Protein AF-A0A934ESQ5-F1 (afdb_monomer)

Secondary structure (DSSP, 8-state):
----TT----SHHHHT-SSTTTS--B-TT--PBPPHHHHHHHHHHHHHHHHHHHHHTT-SS-SS-HHHHHHHHHTTTSTTTS--SS-----

Mean predicted aligned error: 8.81 Å

Radius of gyration: 21.79 Å; Cα contacts (8 Å, |Δi|>4): 34; chains: 1; bounding box: 44×40×51 Å

pLDDT: mean 85.65, std 11.77, range [46.22, 98.19]

Sequence (91 aa):
HVLTHECVACYDCVNACPVNGALDMKLVGDRKKIHYGLYAIMLVGLYVAVTNTARATGHWYTKINDAEYILRISELNQPKYLHKAGQFETE

Structure (mmCIF, N/CA/C/O backbone):
data_AF-A0A934ESQ5-F1
#
_entry.id   AF-A0A934ESQ5-F1
#
loop_
_atom_site.group_PDB
_atom_site.id
_atom_site.type_symbol
_atom_site.label_atom_id
_atom_site.label_alt_id
_atom_site.label_comp_id
_atom_site.label_asym_id
_atom_site.label_entity_id
_atom_site.label_seq_id
_atom_site.pdbx_PDB_ins_code
_atom_site.Cartn_x
_atom_site.Cartn_y
_atom_s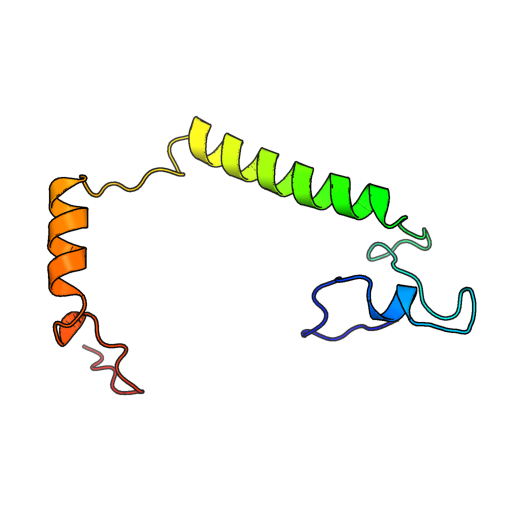ite.Cartn_z
_atom_site.occupancy
_atom_site.B_iso_or_equiv
_atom_site.auth_seq_id
_atom_site.auth_comp_id
_atom_site.auth_asym_id
_atom_site.auth_atom_id
_atom_site.pdbx_PDB_model_num
AT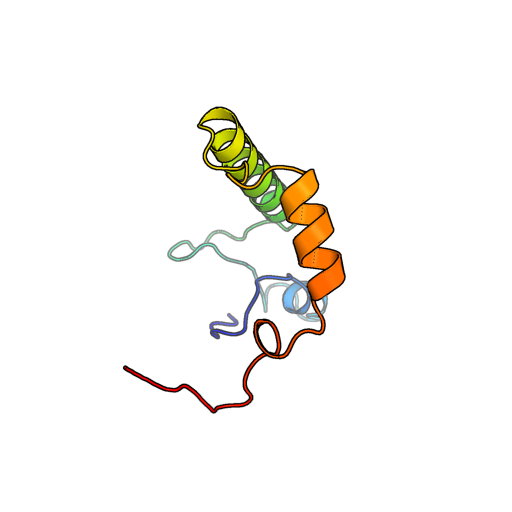OM 1 N N . HIS A 1 1 ? -7.4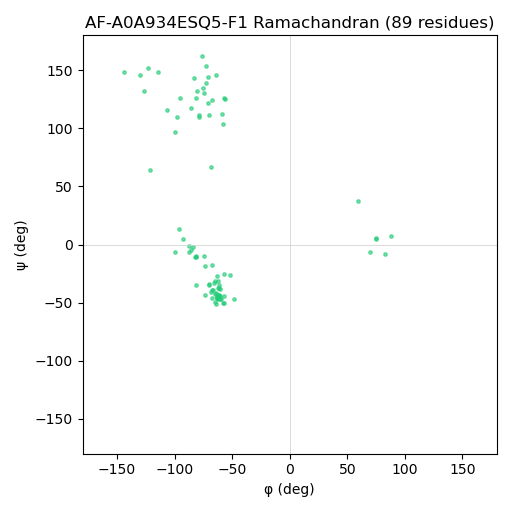42 -9.077 22.825 1.00 59.91 1 HIS A N 1
ATOM 2 C CA . HIS A 1 1 ? -6.363 -8.733 21.876 1.00 59.91 1 HIS A CA 1
ATOM 3 C C . HIS A 1 1 ? -6.085 -9.982 21.066 1.00 59.91 1 HIS A C 1
ATOM 5 O O . HIS A 1 1 ? -5.744 -10.991 21.670 1.00 59.91 1 HIS A O 1
ATOM 11 N N . VAL A 1 2 ? -6.330 -9.963 19.756 1.00 69.56 2 VAL A N 1
ATOM 12 C CA . VAL A 1 2 ? -6.023 -11.113 18.892 1.00 69.56 2 VAL A CA 1
ATOM 13 C C . VAL A 1 2 ? -4.522 -11.065 18.622 1.00 69.56 2 VAL A C 1
ATOM 15 O O . VAL A 1 2 ? -4.046 -10.121 17.999 1.00 69.56 2 VAL A O 1
ATOM 18 N N . LEU A 1 3 ? -3.773 -12.011 19.188 1.00 72.31 3 LEU A N 1
ATOM 19 C CA . LEU A 1 3 ? -2.313 -12.075 19.093 1.00 72.31 3 LEU A CA 1
ATOM 20 C C . LEU A 1 3 ? -1.908 -13.407 18.466 1.00 72.31 3 LEU A C 1
ATOM 22 O O . LEU A 1 3 ? -1.320 -14.268 19.114 1.00 72.31 3 LEU A O 1
ATOM 26 N N . THR A 1 4 ? -2.311 -13.592 17.220 1.00 83.62 4 THR A N 1
ATOM 27 C CA . THR A 1 4 ? -2.079 -14.820 16.474 1.00 83.62 4 THR A CA 1
ATOM 28 C C . THR A 1 4 ? -1.330 -14.499 15.186 1.00 83.62 4 THR A C 1
ATOM 30 O O . THR A 1 4 ? -1.422 -13.386 14.666 1.00 83.62 4 THR A O 1
ATOM 33 N N . HIS A 1 5 ? -0.547 -15.454 14.687 1.00 84.62 5 HIS A N 1
ATOM 34 C CA . HIS A 1 5 ? 0.277 -15.272 13.488 1.00 84.62 5 HIS A CA 1
ATOM 35 C C . HIS A 1 5 ? -0.535 -15.112 12.193 1.00 84.62 5 HIS A C 1
ATOM 37 O O . HIS A 1 5 ? -0.018 -14.600 11.207 1.00 84.62 5 HIS A O 1
ATOM 43 N N . GLU A 1 6 ? -1.808 -15.507 12.200 1.00 88.88 6 GLU A N 1
ATOM 44 C CA . GLU A 1 6 ? -2.731 -15.345 11.078 1.00 88.88 6 GLU A CA 1
ATOM 45 C C . GLU A 1 6 ? -3.449 -13.989 11.083 1.0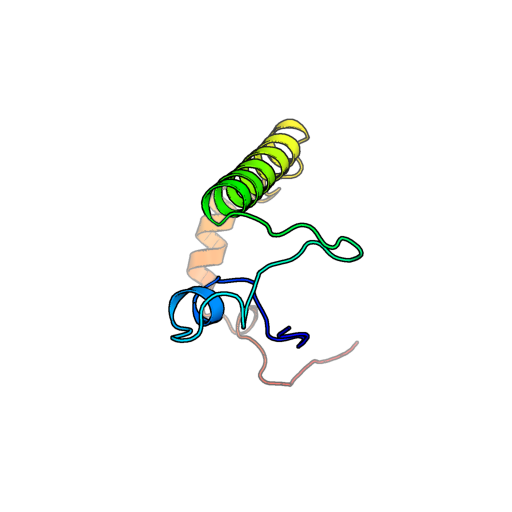0 88.88 6 GLU A C 1
ATOM 47 O O . GLU A 1 6 ? -4.170 -13.660 10.141 1.00 88.88 6 GLU A O 1
ATOM 52 N N . CYS A 1 7 ? -3.276 -13.180 12.132 1.00 88.44 7 CYS A N 1
ATOM 53 C CA . CYS A 1 7 ? -3.880 -11.860 12.201 1.00 88.44 7 CYS A CA 1
ATOM 54 C C . CYS A 1 7 ? -3.210 -10.907 11.201 1.00 88.44 7 CYS A C 1
ATOM 56 O O . CYS A 1 7 ? -2.075 -10.475 11.391 1.00 88.44 7 CYS A O 1
ATOM 58 N N . VAL A 1 8 ? -3.953 -10.517 10.166 1.00 90.00 8 VAL A N 1
ATOM 59 C CA . VAL A 1 8 ? -3.502 -9.577 9.120 1.00 90.00 8 VAL A CA 1
ATOM 60 C C . VAL A 1 8 ? -3.931 -8.128 9.367 1.00 90.00 8 VAL A C 1
ATOM 62 O O . VAL A 1 8 ? -3.853 -7.294 8.473 1.00 90.00 8 VAL A O 1
ATOM 65 N N . ALA A 1 9 ? -4.405 -7.817 10.576 1.00 88.00 9 ALA A N 1
ATOM 66 C CA . ALA A 1 9 ? -4.798 -6.467 10.978 1.00 88.00 9 ALA A CA 1
ATOM 67 C C . ALA A 1 9 ? -5.921 -5.810 10.132 1.00 88.00 9 ALA A C 1
ATOM 69 O O . ALA A 1 9 ? -5.925 -4.598 9.936 1.00 88.00 9 ALA A O 1
ATOM 70 N N . CYS A 1 10 ? -6.924 -6.582 9.692 1.00 90.31 10 CYS A N 1
ATOM 71 C CA . CYS A 1 10 ? -8.003 -6.100 8.811 1.00 90.31 10 CYS A CA 1
ATOM 72 C C . CYS A 1 10 ? -9.084 -5.211 9.466 1.00 90.31 10 CYS A C 1
ATOM 74 O O . CYS A 1 10 ? -9.888 -4.634 8.748 1.00 90.31 10 CYS A O 1
ATOM 76 N N . TYR A 1 11 ? -9.122 -5.086 10.801 1.00 90.31 11 TYR A N 1
ATOM 77 C CA . TYR A 1 11 ? -10.159 -4.380 11.590 1.00 90.31 11 TYR A CA 1
ATOM 78 C C . T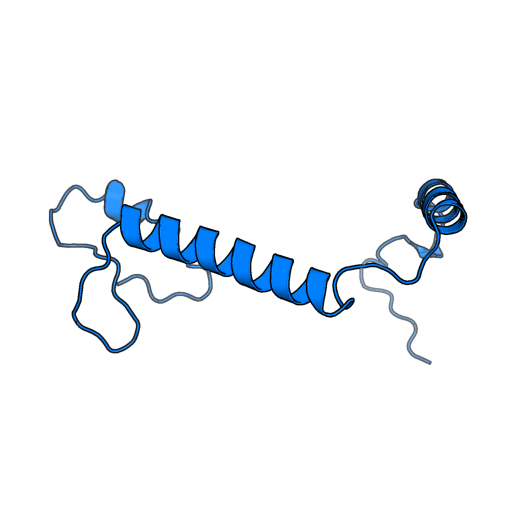YR A 1 11 ? -11.565 -5.016 11.639 1.00 90.31 11 TYR A C 1
ATOM 80 O O . TYR A 1 11 ? -12.374 -4.575 12.457 1.00 90.31 11 TYR A O 1
ATOM 88 N N . ASP A 1 12 ? -11.861 -6.079 10.887 1.00 90.62 12 ASP A N 1
ATOM 89 C CA . ASP A 1 12 ? -13.214 -6.668 10.838 1.00 90.62 12 ASP A CA 1
ATOM 90 C C . ASP A 1 12 ? -13.745 -7.101 12.209 1.00 90.62 12 ASP A C 1
ATOM 92 O O . ASP A 1 12 ? -14.875 -6.790 12.581 1.00 90.62 12 ASP A O 1
ATOM 96 N N . CYS A 1 13 ? -12.910 -7.767 13.008 1.00 90.00 13 CYS A N 1
ATOM 97 C CA . CYS A 1 13 ? -13.290 -8.222 14.343 1.00 90.00 13 CYS A CA 1
ATOM 98 C C . CYS A 1 13 ? -13.579 -7.066 15.314 1.00 90.00 13 CYS A C 1
ATOM 100 O O . CYS A 1 13 ? -14.409 -7.214 16.209 1.00 90.00 13 CYS A O 1
ATOM 102 N N . VAL A 1 14 ? -12.908 -5.920 15.147 1.00 90.00 14 VAL A N 1
ATOM 103 C CA . VAL A 1 14 ? -13.134 -4.716 15.962 1.00 90.00 14 VAL A CA 1
ATOM 104 C C . VAL A 1 14 ? -14.457 -4.069 15.560 1.00 90.00 14 VAL A C 1
ATOM 106 O O . VAL A 1 14 ? -15.248 -3.718 16.429 1.00 90.00 14 VAL A O 1
ATOM 109 N N . ASN A 1 15 ? -14.725 -3.986 14.256 1.00 89.31 15 ASN A N 1
ATOM 110 C CA . ASN A 1 15 ? -15.939 -3.378 13.713 1.00 89.31 15 ASN A CA 1
ATOM 111 C C . ASN A 1 15 ? -17.202 -4.213 13.976 1.00 89.31 15 ASN A C 1
ATOM 113 O O . ASN A 1 15 ? -18.272 -3.652 14.184 1.00 89.31 15 ASN A O 1
ATOM 117 N N . ALA A 1 16 ? -17.089 -5.543 13.980 1.00 91.44 16 ALA A N 1
ATOM 118 C CA . ALA A 1 16 ? -18.214 -6.446 14.226 1.00 91.44 16 ALA A CA 1
ATOM 119 C C . ALA A 1 16 ? -18.539 -6.636 15.719 1.00 91.44 16 ALA A C 1
ATOM 121 O O . ALA A 1 16 ? -19.547 -7.259 16.055 1.00 91.44 16 ALA A O 1
ATOM 122 N N . CYS A 1 17 ? -17.684 -6.159 16.631 1.00 90.56 17 CYS A N 1
ATOM 123 C CA . CYS A 1 17 ? -17.855 -6.410 18.056 1.00 90.56 17 CYS A CA 1
ATOM 124 C C . CYS A 1 17 ? -19.061 -5.625 18.613 1.00 90.56 17 CYS A C 1
ATOM 126 O O . CYS A 1 17 ? -19.057 -4.396 18.567 1.00 90.56 17 CYS A O 1
ATOM 128 N N . PRO A 1 18 ? -20.069 -6.291 19.210 1.00 91.88 18 PRO A N 1
ATOM 129 C CA . PRO A 1 18 ? -21.237 -5.604 19.765 1.00 91.88 18 PRO A CA 1
ATOM 130 C C . PRO A 1 18 ? -20.930 -4.861 21.074 1.00 91.88 18 PRO A C 1
ATOM 132 O O . PRO A 1 18 ? -21.691 -3.989 21.492 1.00 91.88 18 PRO A O 1
ATOM 135 N N . VAL A 1 19 ? -19.830 -5.212 21.750 1.00 92.50 19 VAL A N 1
ATOM 136 C CA . VAL A 1 19 ? -19.434 -4.615 23.029 1.00 92.50 19 VAL A CA 1
ATOM 137 C C . VAL A 1 19 ? -18.388 -3.534 22.784 1.00 92.50 19 VAL A C 1
ATOM 139 O O . VAL A 1 19 ? -17.229 -3.818 22.474 1.00 92.50 19 VAL A O 1
ATOM 142 N N . ASN A 1 20 ? -18.790 -2.278 22.979 1.00 82.69 20 ASN A N 1
ATOM 143 C CA . ASN A 1 20 ? -17.905 -1.126 22.833 1.00 82.69 20 ASN A CA 1
ATOM 144 C C . ASN A 1 20 ? -16.661 -1.252 23.726 1.00 82.69 20 ASN A C 1
ATOM 146 O O . ASN A 1 20 ? -16.763 -1.415 24.941 1.00 82.69 20 ASN A O 1
ATOM 150 N N . GLY A 1 21 ? -15.475 -1.146 23.120 1.00 80.75 21 GLY A N 1
ATOM 151 C CA . GLY A 1 21 ? -14.195 -1.167 23.832 1.00 80.75 21 GLY A CA 1
ATOM 152 C C . GLY A 1 21 ? -13.735 -2.544 24.326 1.00 80.75 21 GLY A C 1
ATOM 153 O O . GLY A 1 21 ? -12.701 -2.617 24.989 1.00 80.75 21 GLY A O 1
ATOM 154 N N . ALA A 1 22 ? -14.448 -3.629 24.001 1.00 86.00 22 ALA A N 1
ATOM 155 C CA . ALA A 1 22 ? -13.968 -4.986 24.272 1.00 86.00 22 ALA A CA 1
ATOM 156 C C . ALA A 1 22 ? -12.788 -5.367 23.362 1.00 86.00 22 ALA A C 1
ATOM 158 O O . ALA A 1 22 ? -11.863 -6.066 23.787 1.00 86.00 22 ALA A O 1
ATOM 159 N N . LEU A 1 23 ? -12.802 -4.878 22.118 1.00 87.06 23 LEU A N 1
ATOM 160 C CA . LEU A 1 23 ? -11.741 -5.088 21.145 1.00 87.06 23 LEU A CA 1
ATOM 161 C C . LEU A 1 23 ? -11.254 -3.749 20.588 1.00 87.06 23 LEU A C 1
ATOM 163 O O . LEU A 1 23 ? -12.050 -2.908 20.193 1.00 87.06 23 LEU A O 1
ATOM 167 N N . ASP A 1 24 ? -9.935 -3.565 20.561 1.00 86.25 24 ASP A N 1
ATOM 168 C CA . ASP A 1 24 ? -9.281 -2.379 20.016 1.00 86.25 24 ASP A CA 1
ATOM 169 C C . ASP A 1 24 ? -7.977 -2.781 19.321 1.00 86.25 24 ASP A C 1
ATOM 171 O O . ASP A 1 24 ? -7.270 -3.689 19.774 1.00 86.25 24 ASP A O 1
ATOM 175 N N . MET A 1 25 ? -7.627 -2.029 18.282 1.00 85.88 25 MET A N 1
ATOM 176 C CA . MET A 1 25 ? -6.303 -2.030 17.666 1.00 85.88 25 MET A CA 1
ATOM 177 C C . MET A 1 25 ? -5.343 -1.150 18.465 1.00 85.88 25 MET A C 1
ATOM 179 O O . MET A 1 25 ? -5.625 0.024 18.723 1.00 85.88 25 MET A O 1
ATOM 183 N N . LYS A 1 26 ? -4.201 -1.717 18.859 1.00 82.50 26 LYS A N 1
ATOM 184 C CA . LYS A 1 26 ? -3.152 -1.029 19.621 1.00 82.50 26 LYS A CA 1
ATOM 185 C C . LYS A 1 26 ? -1.805 -1.245 18.954 1.00 82.50 26 LYS A C 1
ATOM 187 O O . LYS A 1 26 ? -1.555 -2.309 18.392 1.00 82.50 26 LYS A O 1
ATOM 192 N N . LEU A 1 27 ? -0.947 -0.233 19.028 1.00 77.75 27 LEU A N 1
ATOM 193 C CA . LEU A 1 27 ? 0.438 -0.365 18.591 1.00 77.75 27 LEU A CA 1
ATOM 194 C C . LEU A 1 27 ? 1.192 -1.258 19.592 1.00 77.75 27 LEU A C 1
ATOM 196 O O . LEU A 1 27 ? 0.921 -1.212 20.794 1.00 77.75 27 LEU A O 1
ATOM 200 N N . VAL A 1 28 ? 2.130 -2.076 19.110 1.00 71.50 28 VAL A N 1
ATOM 201 C CA . VAL A 1 28 ? 2.928 -2.961 19.974 1.00 71.50 28 VAL A CA 1
ATOM 202 C C . VAL A 1 28 ? 3.651 -2.129 21.038 1.00 71.50 28 VAL A C 1
ATOM 204 O O . VAL A 1 28 ? 4.348 -1.173 20.714 1.00 71.50 28 VAL A O 1
ATOM 207 N N . GLY A 1 29 ? 3.471 -2.494 22.310 1.00 66.94 29 GLY A N 1
ATOM 208 C CA . GLY A 1 29 ? 4.105 -1.825 23.451 1.00 66.94 29 GLY A CA 1
ATOM 209 C C . GLY A 1 29 ? 3.403 -0.558 23.948 1.00 66.94 29 GLY A C 1
ATOM 210 O O . GLY A 1 29 ? 3.752 -0.073 25.021 1.00 66.94 29 GLY A O 1
ATOM 211 N N . ASP A 1 30 ? 2.388 -0.055 23.241 1.00 68.50 30 ASP A N 1
ATOM 212 C CA . ASP A 1 30 ? 1.707 1.189 23.597 1.00 68.50 30 ASP A CA 1
ATOM 213 C C . ASP A 1 30 ? 0.239 0.948 23.998 1.00 68.50 30 ASP A C 1
ATOM 215 O O . ASP A 1 30 ? -0.438 0.033 23.521 1.00 68.50 30 ASP A O 1
ATOM 219 N N . ARG A 1 31 ? -0.295 1.771 24.907 1.00 69.75 31 ARG A N 1
ATOM 220 C CA . ARG A 1 31 ? -1.708 1.663 25.347 1.00 69.75 31 ARG A CA 1
ATOM 221 C C . ARG A 1 31 ? -2.661 2.432 24.429 1.00 69.75 31 ARG A C 1
ATOM 223 O O . ARG A 1 31 ? -3.877 2.365 24.625 1.00 69.75 31 ARG A O 1
ATOM 230 N N . LYS A 1 32 ? -2.120 3.158 23.446 1.00 78.69 32 LYS A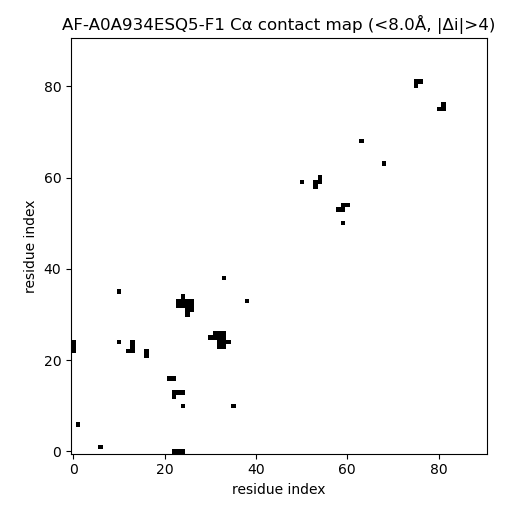 N 1
ATOM 231 C CA . LYS A 1 32 ? -2.874 4.029 22.544 1.00 78.69 32 LYS A CA 1
ATOM 232 C C . LYS A 1 32 ? -3.654 3.225 21.510 1.00 78.69 32 LYS A C 1
ATOM 234 O O . LYS A 1 32 ? -3.116 2.347 20.837 1.00 78.69 32 LYS A O 1
ATOM 239 N N . LYS A 1 33 ? -4.939 3.560 21.396 1.00 84.06 33 LYS A N 1
ATOM 240 C CA . LYS A 1 33 ? -5.838 3.033 20.370 1.00 84.06 33 LYS A CA 1
ATOM 241 C C . LYS A 1 33 ? -5.525 3.709 19.042 1.00 84.06 33 LYS A C 1
ATOM 243 O O . LYS A 1 33 ? -5.384 4.931 18.999 1.00 84.06 33 LYS A O 1
ATOM 248 N N . ILE A 1 34 ? -5.439 2.928 17.976 1.00 86.50 34 ILE A N 1
ATOM 249 C CA . ILE A 1 34 ? -5.246 3.461 16.629 1.00 86.50 34 ILE A CA 1
ATOM 250 C C . ILE A 1 34 ? -6.610 3.580 15.968 1.00 86.50 34 ILE A C 1
ATOM 252 O O . ILE A 1 34 ? -7.375 2.620 15.907 1.00 86.50 34 ILE A O 1
ATOM 256 N N . HIS A 1 35 ? -6.916 4.779 15.483 1.00 86.50 35 HIS A N 1
ATOM 257 C CA . HIS A 1 35 ? -8.119 5.004 14.698 1.00 86.50 35 HIS A CA 1
ATOM 258 C C . HIS A 1 35 ? -7.965 4.377 13.306 1.00 86.50 35 HIS A C 1
ATOM 260 O O . HIS A 1 35 ? -6.922 4.543 12.670 1.00 86.50 35 HIS A O 1
ATOM 266 N N . TYR A 1 36 ? -9.023 3.736 12.801 1.00 86.31 36 TYR A N 1
ATOM 267 C CA . TYR A 1 36 ? -9.044 3.068 11.491 1.00 86.31 36 TYR A CA 1
ATOM 268 C C . TYR A 1 36 ? -8.491 3.949 10.357 1.00 86.31 36 TYR A C 1
ATOM 270 O O . TYR A 1 36 ? -7.626 3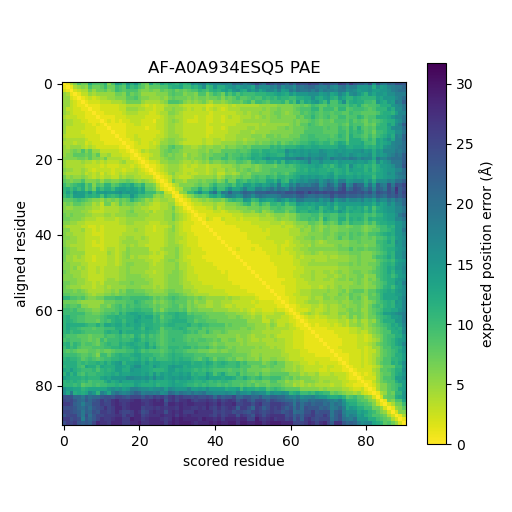.523 9.596 1.00 86.31 36 TYR A O 1
ATOM 278 N N . GLY A 1 37 ? -8.920 5.214 10.286 1.00 90.19 37 GLY A N 1
ATOM 279 C CA . GLY A 1 37 ? -8.455 6.139 9.246 1.00 90.19 37 GLY A CA 1
ATOM 280 C C . GLY A 1 37 ? -6.949 6.422 9.301 1.00 90.19 37 GLY A C 1
ATOM 281 O O . GLY A 1 37 ? -6.300 6.495 8.261 1.00 90.19 37 GLY A O 1
ATOM 282 N N . LEU A 1 38 ? -6.370 6.521 10.504 1.00 91.31 38 LEU A N 1
ATOM 283 C CA . LEU A 1 38 ? -4.929 6.730 10.662 1.00 91.31 38 LEU A CA 1
ATOM 284 C C . LEU A 1 38 ? -4.147 5.490 10.213 1.00 91.31 38 LEU A C 1
ATOM 286 O O . LEU A 1 38 ? -3.128 5.622 9.541 1.00 91.31 38 LEU A O 1
ATOM 290 N N . TYR A 1 39 ? -4.646 4.296 10.546 1.00 90.62 39 TYR A N 1
ATOM 291 C CA . TYR A 1 39 ? -4.049 3.038 10.106 1.00 90.62 39 TYR A CA 1
ATOM 292 C C . TYR A 1 39 ? -4.069 2.897 8.578 1.00 90.62 39 TYR A C 1
ATOM 294 O O . TYR A 1 39 ? -3.039 2.591 7.981 1.00 90.62 39 TYR A O 1
ATOM 302 N N . ALA A 1 40 ? -5.204 3.197 7.939 1.00 91.88 40 ALA A N 1
ATOM 303 C CA . ALA A 1 40 ? -5.330 3.154 6.484 1.00 91.88 40 ALA A CA 1
ATOM 304 C C . ALA A 1 40 ? -4.340 4.108 5.793 1.00 91.88 40 ALA A C 1
ATOM 306 O O . ALA A 1 40 ? -3.627 3.702 4.875 1.00 91.88 40 ALA A O 1
ATOM 307 N N . ILE A 1 41 ? -4.239 5.354 6.273 1.00 95.88 41 ILE A N 1
ATOM 308 C CA . ILE A 1 41 ? -3.280 6.338 5.748 1.00 95.88 41 ILE A CA 1
ATOM 309 C C . ILE A 1 41 ? -1.842 5.855 5.941 1.00 95.88 41 ILE A C 1
ATOM 311 O O . ILE A 1 41 ? -1.039 5.965 5.019 1.00 95.88 41 ILE A O 1
ATOM 315 N N . MET A 1 42 ? -1.507 5.304 7.109 1.00 93.62 42 MET A N 1
ATOM 316 C CA . MET A 1 42 ? -0.163 4.799 7.387 1.00 93.62 42 MET A CA 1
ATOM 317 C C . MET A 1 42 ? 0.212 3.646 6.452 1.00 93.62 42 MET A C 1
ATOM 319 O O . MET A 1 42 ? 1.314 3.637 5.912 1.00 93.62 42 MET A O 1
ATOM 323 N N . LEU A 1 43 ? -0.699 2.695 6.236 1.00 93.94 43 LEU A N 1
ATOM 324 C CA . LEU A 1 43 ? -0.466 1.537 5.375 1.00 93.94 43 LEU A CA 1
ATOM 325 C C . LEU A 1 43 ? -0.270 1.962 3.916 1.00 93.94 43 LEU A C 1
ATOM 327 O O . LEU A 1 43 ? 0.720 1.582 3.291 1.00 93.94 43 LEU A O 1
ATOM 331 N N . VAL A 1 44 ? -1.170 2.798 3.391 1.00 97.12 44 VAL A N 1
ATOM 332 C CA . VAL A 1 44 ? -1.062 3.331 2.024 1.00 97.12 44 VAL A CA 1
ATOM 333 C C . VAL A 1 44 ? 0.192 4.191 1.879 1.00 97.12 44 VAL A C 1
ATOM 335 O O . VAL A 1 44 ? 0.940 4.032 0.919 1.00 97.12 44 VAL A O 1
ATOM 338 N N . GLY A 1 45 ? 0.460 5.066 2.847 1.00 98.06 45 GLY A N 1
ATOM 339 C CA . GLY A 1 45 ? 1.636 5.929 2.858 1.00 98.06 45 GLY A CA 1
ATOM 340 C C . GLY A 1 45 ? 2.939 5.135 2.872 1.00 98.06 45 GLY A C 1
ATOM 341 O O . GLY A 1 45 ? 3.833 5.427 2.083 1.00 98.06 45 GLY A O 1
ATOM 342 N N . LEU A 1 46 ? 3.029 4.091 3.701 1.00 97.38 46 LEU A N 1
ATOM 343 C CA . LEU A 1 46 ? 4.185 3.197 3.749 1.00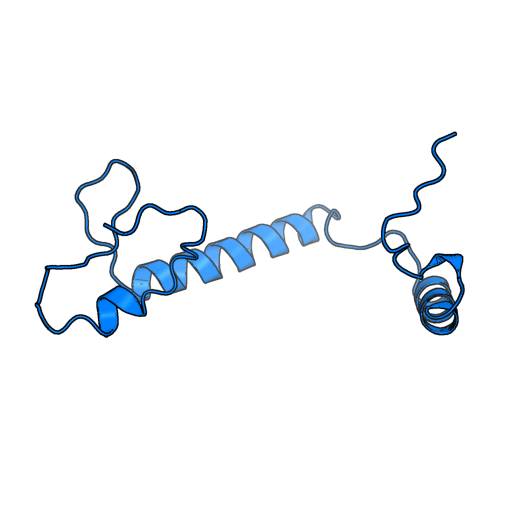 97.38 46 LEU A CA 1
ATOM 344 C C . LEU A 1 46 ? 4.378 2.475 2.412 1.00 97.38 46 LEU A C 1
ATOM 346 O O . LEU A 1 46 ? 5.488 2.460 1.885 1.00 97.38 46 LEU A O 1
ATOM 350 N N . TYR A 1 47 ? 3.306 1.924 1.839 1.00 97.44 47 TYR A N 1
ATOM 351 C CA . TYR A 1 47 ? 3.356 1.261 0.536 1.00 97.44 47 TYR A CA 1
ATOM 352 C C . TYR A 1 47 ? 3.862 2.207 -0.560 1.00 97.44 47 TYR A C 1
ATOM 354 O O . TYR A 1 47 ? 4.806 1.882 -1.282 1.00 97.44 47 TYR A O 1
ATOM 362 N N . VAL A 1 48 ? 3.282 3.404 -0.660 1.00 98.19 48 VAL A N 1
ATOM 363 C CA . VAL A 1 48 ? 3.678 4.419 -1.645 1.00 98.19 48 VAL A CA 1
ATOM 364 C C . VAL A 1 48 ? 5.124 4.860 -1.419 1.00 98.19 48 VAL A C 1
ATOM 366 O O . VAL A 1 48 ? 5.881 4.963 -2.381 1.00 98.19 48 VAL A O 1
ATOM 369 N N . ALA A 1 49 ? 5.544 5.084 -0.174 1.00 98.19 49 ALA A N 1
ATOM 370 C CA . ALA A 1 49 ? 6.907 5.501 0.133 1.00 98.19 49 ALA A CA 1
ATOM 371 C C . ALA A 1 49 ? 7.929 4.426 -0.261 1.00 98.19 49 ALA A C 1
ATOM 373 O O . ALA A 1 49 ? 8.868 4.712 -0.998 1.00 98.19 49 ALA A O 1
ATOM 374 N N . VAL A 1 50 ? 7.724 3.178 0.167 1.00 97.88 50 VAL A N 1
ATOM 375 C CA . VAL A 1 50 ? 8.649 2.069 -0.114 1.00 97.88 50 VAL A CA 1
ATOM 376 C C . VAL A 1 50 ? 8.737 1.796 -1.614 1.00 97.88 50 VAL A C 1
ATOM 378 O O . VAL A 1 50 ? 9.838 1.686 -2.154 1.00 97.88 50 VAL A O 1
ATOM 381 N N . THR A 1 51 ? 7.594 1.732 -2.304 1.00 96.69 51 THR A N 1
ATOM 382 C CA . THR A 1 51 ? 7.561 1.480 -3.753 1.00 96.69 51 THR A CA 1
ATOM 383 C C . THR A 1 51 ? 8.253 2.592 -4.536 1.00 96.69 51 THR A C 1
ATOM 385 O O . THR A 1 51 ? 9.087 2.303 -5.393 1.00 96.69 51 THR A O 1
ATOM 388 N N . ASN A 1 52 ? 7.988 3.865 -4.227 1.00 97.50 52 ASN A N 1
ATOM 389 C CA . ASN A 1 52 ? 8.659 4.975 -4.904 1.00 97.50 52 ASN A CA 1
ATOM 390 C C . ASN A 1 52 ? 10.158 5.026 -4.598 1.00 97.50 52 ASN A C 1
ATOM 392 O O . ASN A 1 52 ? 10.944 5.251 -5.516 1.00 97.50 52 ASN A O 1
ATOM 396 N N . THR A 1 53 ? 10.578 4.750 -3.362 1.00 97.94 53 THR A N 1
ATOM 397 C CA . THR A 1 53 ? 12.004 4.651 -3.021 1.00 97.94 53 THR A CA 1
ATOM 398 C C . THR A 1 53 ? 12.686 3.527 -3.800 1.00 97.94 53 THR A C 1
ATOM 400 O O . THR A 1 53 ? 13.751 3.746 -4.376 1.00 97.94 53 THR A O 1
ATOM 403 N N . ALA A 1 54 ? 12.069 2.346 -3.905 1.00 96.88 54 ALA A N 1
ATOM 404 C CA . ALA A 1 54 ? 12.589 1.242 -4.715 1.00 96.88 54 ALA A CA 1
ATOM 405 C C . ALA A 1 54 ? 12.691 1.611 -6.207 1.00 96.88 54 ALA A C 1
ATOM 407 O O . ALA A 1 54 ? 13.650 1.238 -6.884 1.00 96.88 54 ALA A O 1
ATOM 408 N N . ARG A 1 55 ? 11.724 2.378 -6.729 1.00 96.19 55 ARG A N 1
ATOM 409 C CA . ARG A 1 55 ? 11.748 2.884 -8.111 1.00 96.19 55 ARG A CA 1
ATOM 410 C C . ARG A 1 55 ? 12.864 3.895 -8.335 1.00 96.19 55 ARG A C 1
ATOM 412 O O . ARG A 1 55 ? 13.585 3.773 -9.319 1.00 96.19 55 ARG A O 1
ATOM 419 N N . ALA A 1 56 ? 13.021 4.856 -7.428 1.00 96.69 56 ALA A N 1
ATOM 420 C CA . ALA A 1 56 ? 14.038 5.900 -7.516 1.00 96.69 56 ALA A CA 1
ATOM 421 C C . ALA A 1 56 ? 15.467 5.346 -7.392 1.00 96.69 56 ALA A C 1
ATOM 423 O O . ALA A 1 56 ? 16.383 5.846 -8.035 1.00 96.69 56 ALA A O 1
ATOM 424 N N . THR A 1 57 ? 15.651 4.287 -6.604 1.00 96.56 57 THR A N 1
ATOM 425 C CA . THR A 1 57 ? 16.944 3.601 -6.422 1.00 96.56 57 THR A CA 1
ATOM 426 C C . THR A 1 57 ? 17.247 2.565 -7.508 1.00 96.56 57 THR A C 1
ATOM 428 O O . THR A 1 57 ? 18.310 1.953 -7.492 1.00 96.56 57 THR A O 1
ATOM 431 N N . GLY A 1 58 ? 16.335 2.346 -8.461 1.00 93.81 58 GLY A N 1
ATOM 432 C CA . GLY A 1 58 ? 16.513 1.362 -9.531 1.00 93.81 58 GLY A CA 1
ATOM 433 C C . GLY A 1 58 ? 16.342 -0.099 -9.095 1.00 93.81 58 GLY A C 1
ATOM 434 O O . GLY A 1 58 ? 16.531 -0.993 -9.913 1.00 93.81 58 GLY A O 1
ATOM 435 N N . HIS A 1 59 ? 15.945 -0.365 -7.846 1.00 94.19 59 HIS A N 1
ATOM 436 C CA . HIS A 1 59 ? 15.691 -1.718 -7.334 1.00 94.19 59 HIS A CA 1
ATOM 437 C C . HIS A 1 59 ? 14.310 -2.279 -7.707 1.00 94.19 59 HIS A C 1
ATOM 439 O O . HIS A 1 59 ? 14.046 -3.456 -7.483 1.00 94.19 59 HIS A O 1
ATOM 445 N N . TRP A 1 60 ? 13.417 -1.450 -8.250 1.00 93.62 60 TRP A N 1
ATOM 446 C CA . TRP A 1 60 ? 12.064 -1.870 -8.624 1.00 93.62 60 TRP A CA 1
ATOM 447 C C . TRP A 1 60 ? 11.985 -2.580 -9.977 1.00 93.62 60 TRP A C 1
ATOM 449 O O . TRP A 1 60 ? 11.150 -3.460 -10.175 1.00 93.62 60 TRP A O 1
ATOM 459 N N . TYR A 1 61 ? 12.808 -2.163 -10.937 1.00 90.31 61 TYR A N 1
ATOM 460 C CA . TYR A 1 61 ? 12.703 -2.648 -12.308 1.00 90.31 61 TYR A CA 1
ATOM 461 C C . TYR A 1 61 ? 13.430 -3.984 -12.474 1.00 90.31 61 TYR A C 1
ATOM 463 O O . TYR A 1 61 ? 14.488 -4.220 -11.888 1.00 90.31 61 TYR A O 1
ATOM 471 N N . THR A 1 62 ? 12.857 -4.865 -13.294 1.00 88.12 62 THR A N 1
ATOM 472 C CA . THR A 1 62 ? 13.501 -6.128 -13.663 1.00 88.12 62 THR A CA 1
ATOM 473 C C . THR A 1 62 ? 14.669 -5.883 -14.620 1.00 88.12 62 THR A C 1
ATOM 475 O O . THR A 1 62 ? 14.687 -4.908 -15.367 1.00 88.12 62 THR A O 1
ATOM 478 N N . LYS A 1 63 ? 15.647 -6.793 -14.612 1.00 90.25 63 LYS A N 1
ATOM 479 C CA . LYS A 1 63 ? 16.762 -6.799 -15.575 1.00 90.25 63 LYS A CA 1
ATOM 480 C C . LYS A 1 63 ? 16.391 -7.452 -16.913 1.00 90.25 63 LYS A C 1
ATOM 482 O O . LYS A 1 63 ? 17.176 -7.388 -17.852 1.00 90.25 63 LYS A O 1
ATOM 487 N N . ILE A 1 64 ? 15.238 -8.116 -16.976 1.00 91.88 64 ILE A N 1
ATOM 488 C CA . ILE A 1 64 ? 14.747 -8.828 -18.160 1.00 91.88 64 ILE A CA 1
ATOM 489 C C . ILE A 1 64 ? 14.126 -7.811 -19.121 1.00 91.88 64 ILE A C 1
ATOM 491 O O . ILE A 1 64 ? 13.325 -6.982 -18.700 1.00 91.88 64 ILE A O 1
ATOM 495 N N . ASN A 1 65 ? 14.491 -7.874 -20.402 1.00 92.75 65 ASN A N 1
ATOM 496 C CA . ASN A 1 65 ? 13.889 -7.014 -21.421 1.00 92.75 65 ASN A CA 1
ATOM 497 C C . ASN A 1 65 ? 12.481 -7.502 -21.818 1.00 92.75 65 ASN A C 1
ATOM 499 O O . ASN A 1 65 ? 12.133 -8.666 -21.611 1.00 92.75 65 ASN A O 1
ATOM 503 N N . ASP A 1 66 ? 11.689 -6.632 -22.443 1.00 92.94 66 ASP A N 1
ATOM 504 C CA . ASP A 1 66 ? 10.297 -6.939 -22.794 1.00 92.94 66 ASP A CA 1
ATOM 505 C C . ASP A 1 66 ? 10.157 -8.142 -23.741 1.00 92.94 66 ASP A C 1
ATOM 507 O O . ASP A 1 66 ? 9.256 -8.961 -23.568 1.00 92.94 66 ASP A O 1
ATOM 511 N N . ALA A 1 67 ? 11.060 -8.296 -24.716 1.00 94.50 67 ALA A N 1
ATOM 512 C CA . ALA A 1 67 ? 11.010 -9.409 -25.666 1.00 94.50 67 ALA A CA 1
ATOM 513 C C . ALA A 1 67 ? 11.237 -10.760 -24.969 1.00 94.50 67 ALA A C 1
ATOM 515 O O . ALA A 1 67 ? 10.520 -11.728 -25.220 1.00 94.50 67 ALA A O 1
ATOM 516 N N . GLU A 1 68 ? 12.197 -10.814 -24.049 1.00 93.69 68 GLU A N 1
ATOM 517 C CA . GLU A 1 68 ? 12.469 -11.991 -23.232 1.00 93.69 68 GLU A CA 1
ATOM 518 C C . GLU A 1 68 ? 11.320 -12.275 -22.254 1.00 93.69 68 GLU A C 1
ATOM 520 O O . GLU A 1 68 ? 10.948 -13.431 -22.060 1.00 93.69 68 GLU A O 1
ATOM 525 N N . TYR A 1 69 ? 10.720 -11.238 -21.665 1.00 92.38 69 TYR A N 1
ATOM 526 C CA . TYR A 1 69 ? 9.548 -11.387 -20.804 1.00 92.38 69 TYR A CA 1
ATOM 527 C C . TYR A 1 69 ? 8.366 -12.015 -21.559 1.00 92.38 69 TYR A C 1
ATOM 529 O O . TYR A 1 69 ? 7.775 -12.986 -21.084 1.00 92.38 69 TYR A O 1
ATOM 537 N N . ILE A 1 70 ? 8.067 -11.521 -22.766 1.00 94.50 70 ILE A N 1
ATOM 538 C CA . ILE A 1 70 ? 7.004 -12.053 -23.632 1.00 94.50 70 ILE A CA 1
ATOM 539 C C . ILE A 1 70 ? 7.300 -13.502 -24.037 1.00 94.50 70 ILE A C 1
ATOM 541 O O . ILE A 1 70 ? 6.411 -14.353 -23.955 1.00 94.50 70 ILE A O 1
ATOM 545 N N . LEU A 1 71 ? 8.547 -13.804 -24.419 1.00 93.38 71 LEU A N 1
ATOM 546 C CA . LEU A 1 71 ? 8.972 -15.167 -24.742 1.00 93.38 71 LEU A CA 1
ATOM 547 C C . LEU A 1 71 ? 8.715 -16.110 -23.557 1.00 93.38 71 LEU A C 1
ATOM 549 O O . LEU A 1 71 ? 8.050 -17.130 -23.714 1.00 93.38 71 LEU A O 1
ATOM 553 N N . ARG A 1 72 ? 9.156 -15.738 -22.351 1.00 90.69 72 ARG A N 1
ATOM 554 C CA . ARG A 1 72 ? 8.985 -16.553 -21.137 1.00 90.69 72 ARG A CA 1
ATOM 555 C C . ARG A 1 72 ? 7.515 -16.790 -20.783 1.00 90.69 72 ARG A C 1
ATOM 557 O O . ARG A 1 72 ? 7.179 -17.874 -20.319 1.00 90.69 72 ARG A O 1
ATOM 564 N N . ILE A 1 73 ? 6.633 -15.816 -21.021 1.00 92.75 73 ILE A N 1
ATOM 565 C CA . ILE A 1 73 ? 5.183 -16.003 -20.837 1.00 92.75 73 ILE A CA 1
ATOM 566 C C . ILE A 1 73 ? 4.639 -17.059 -21.802 1.00 92.75 73 ILE A C 1
ATOM 568 O O . ILE A 1 73 ? 3.835 -17.897 -21.397 1.00 92.75 73 ILE A O 1
ATOM 572 N N . SER A 1 74 ? 5.077 -17.051 -23.064 1.00 91.38 74 SER A N 1
ATOM 573 C CA . SER A 1 74 ? 4.637 -18.055 -24.044 1.00 91.38 74 SER A CA 1
ATOM 574 C C . SER A 1 74 ? 5.061 -19.480 -23.663 1.00 91.38 74 SER A C 1
ATOM 576 O O . SER A 1 74 ? 4.369 -20.448 -23.973 1.00 91.38 74 SER A O 1
ATOM 578 N N . GLU A 1 75 ? 6.160 -19.600 -22.919 1.00 90.31 75 GLU A N 1
ATOM 579 C CA . GLU A 1 75 ? 6.725 -20.861 -22.448 1.00 90.31 75 GLU A CA 1
ATOM 580 C C . GLU A 1 75 ? 6.234 -21.280 -21.055 1.00 90.31 75 GLU A C 1
ATOM 582 O O . GLU A 1 75 ? 6.684 -22.301 -20.541 1.00 90.31 75 GLU A O 1
ATOM 587 N N . LEU A 1 76 ? 5.298 -20.550 -20.436 1.00 89.06 76 LEU A N 1
ATOM 588 C CA . LEU A 1 76 ? 4.906 -20.751 -19.033 1.00 89.06 76 LEU A CA 1
ATOM 589 C C . LEU A 1 76 ? 4.410 -22.177 -18.713 1.00 89.06 76 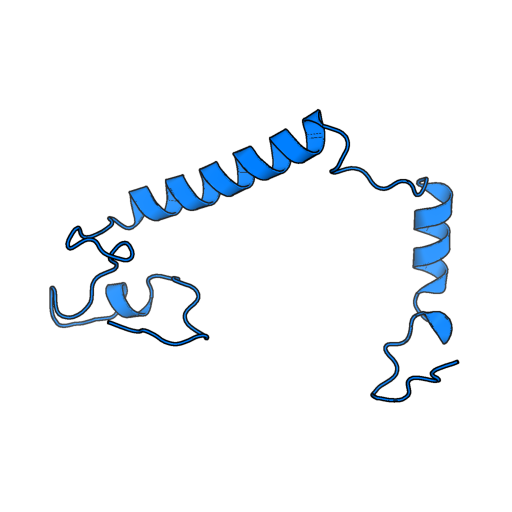LEU A C 1
ATOM 591 O O . LEU A 1 76 ? 4.524 -22.627 -17.578 1.00 89.06 76 LEU A O 1
ATOM 595 N N . ASN A 1 77 ? 3.899 -22.905 -19.711 1.00 87.50 77 ASN A N 1
ATOM 596 C CA . ASN A 1 77 ? 3.438 -24.292 -19.564 1.00 87.50 77 ASN A CA 1
ATOM 597 C C . ASN A 1 77 ? 4.543 -25.347 -19.757 1.00 87.50 77 ASN A C 1
ATOM 599 O O . ASN A 1 77 ? 4.269 -26.544 -19.667 1.00 87.50 77 ASN A O 1
ATOM 603 N N . GLN A 1 78 ? 5.781 -24.947 -20.060 1.00 85.56 78 GLN A N 1
ATOM 604 C CA . GLN A 1 78 ? 6.887 -25.891 -20.173 1.00 85.56 78 GLN A CA 1
ATOM 605 C C . GLN A 1 78 ? 7.165 -26.556 -18.813 1.00 85.56 78 GLN A C 1
ATOM 607 O O . GLN A 1 78 ? 7.087 -25.887 -17.778 1.00 85.56 78 GLN A O 1
ATOM 612 N N . PRO A 1 79 ? 7.588 -27.838 -18.787 1.00 84.31 79 PRO A N 1
ATOM 613 C CA . PRO A 1 79 ? 7.867 -28.571 -17.547 1.00 84.31 79 PRO A CA 1
ATOM 614 C C . PRO A 1 79 ? 8.814 -27.859 -16.569 1.00 84.31 79 PRO A C 1
ATOM 616 O O . PRO A 1 79 ? 8.732 -28.076 -15.365 1.00 84.31 79 PRO A O 1
ATOM 619 N N . LYS A 1 80 ? 9.686 -26.978 -17.077 1.00 81.69 80 LYS A N 1
ATOM 620 C CA . LYS A 1 80 ? 10.608 -26.141 -16.297 1.00 81.69 80 LYS A CA 1
ATOM 621 C C . LYS A 1 80 ? 9.911 -25.147 -15.353 1.00 81.69 80 LYS A C 1
ATOM 623 O O . LYS A 1 80 ? 10.479 -24.822 -14.316 1.00 81.69 80 LYS A O 1
ATOM 628 N N . TYR A 1 81 ? 8.725 -24.652 -15.709 1.00 81.94 81 TYR A N 1
ATOM 629 C CA . TYR A 1 81 ? 7.965 -23.664 -14.927 1.00 81.94 81 TYR A CA 1
ATOM 630 C C . TYR A 1 81 ? 6.848 -24.286 -14.089 1.00 81.94 81 TYR A C 1
ATOM 632 O O . TYR A 1 81 ? 6.220 -23.599 -13.283 1.00 81.94 81 TYR A O 1
ATOM 640 N N . LEU A 1 82 ? 6.602 -25.588 -14.247 1.00 79.62 82 LEU A N 1
ATOM 641 C CA . LEU A 1 82 ? 5.654 -26.296 -13.405 1.00 79.62 82 LEU A CA 1
ATOM 642 C C . LEU A 1 82 ? 6.212 -26.358 -11.984 1.00 79.62 82 LEU A C 1
ATOM 644 O O . LEU A 1 82 ? 7.317 -26.856 -11.757 1.00 79.62 82 LEU A O 1
ATOM 648 N N . HIS A 1 83 ? 5.435 -25.864 -11.018 1.00 72.12 83 HIS A N 1
ATOM 649 C CA . HIS A 1 83 ? 5.728 -26.073 -9.608 1.00 72.12 83 HIS A CA 1
ATOM 650 C C . HIS A 1 83 ? 5.774 -27.579 -9.355 1.00 72.12 83 HIS A C 1
ATOM 652 O O . HIS A 1 83 ? 4.740 -28.247 -9.310 1.00 72.12 83 HIS A O 1
ATOM 658 N N . LYS A 1 84 ? 6.989 -28.123 -9.228 1.00 65.94 84 LYS A N 1
ATOM 659 C CA . LYS A 1 84 ? 7.195 -29.524 -8.881 1.00 65.94 84 LYS A CA 1
ATOM 660 C C . LYS A 1 84 ? 6.521 -29.744 -7.528 1.00 65.94 84 LYS A C 1
ATOM 662 O O . LYS A 1 84 ? 6.944 -29.169 -6.527 1.00 65.94 84 LYS A O 1
ATOM 667 N N . ALA A 1 85 ? 5.447 -30.528 -7.506 1.00 60.44 85 ALA A N 1
ATOM 668 C CA . ALA A 1 85 ? 4.681 -30.868 -6.311 1.00 60.44 85 ALA A CA 1
ATOM 669 C C . ALA A 1 85 ? 5.504 -31.773 -5.369 1.00 60.44 85 ALA A C 1
ATOM 671 O O . ALA A 1 85 ? 5.207 -32.950 -5.203 1.00 60.44 85 ALA A O 1
ATOM 672 N N . GLY A 1 86 ? 6.586 -31.239 -4.796 1.00 56.09 86 GLY A N 1
ATOM 673 C CA . GLY A 1 86 ? 7.461 -31.936 -3.851 1.00 56.09 86 GLY A CA 1
ATOM 674 C C . GLY A 1 86 ? 8.619 -32.740 -4.454 1.00 56.09 86 GLY A C 1
ATOM 675 O O . GLY A 1 86 ? 9.296 -33.436 -3.707 1.00 56.09 86 GLY A O 1
ATOM 676 N N . GLN A 1 87 ? 8.889 -32.660 -5.762 1.00 59.03 87 GLN A N 1
ATOM 677 C CA . GLN A 1 87 ? 10.080 -33.281 -6.363 1.00 59.03 87 GLN A CA 1
ATOM 678 C C . GLN A 1 87 ? 11.167 -32.228 -6.577 1.00 59.03 87 GLN A C 1
ATOM 680 O O . GLN A 1 87 ? 11.150 -31.515 -7.573 1.00 59.03 87 GLN A O 1
ATOM 685 N N . PHE A 1 88 ? 12.115 -32.108 -5.656 1.00 59.22 88 PHE A N 1
ATOM 686 C CA . PHE A 1 88 ? 13.302 -31.275 -5.849 1.00 59.22 88 PHE A CA 1
ATOM 687 C C . PHE A 1 88 ? 14.481 -32.219 -6.092 1.00 59.22 88 PHE A C 1
ATOM 689 O O . PHE A 1 88 ? 14.803 -33.018 -5.218 1.00 59.22 88 PHE A O 1
ATOM 696 N N . GLU A 1 89 ? 15.088 -32.170 -7.279 1.00 60.44 89 GLU A N 1
ATOM 697 C CA . GLU A 1 89 ? 16.408 -32.776 -7.470 1.00 60.44 89 GLU A CA 1
ATOM 698 C C . GLU A 1 89 ? 17.419 -31.796 -6.880 1.00 60.44 89 GLU A C 1
ATOM 700 O O . GLU A 1 89 ? 17.548 -30.665 -7.352 1.00 60.44 89 GLU A O 1
ATOM 705 N N . THR A 1 90 ? 18.046 -32.202 -5.782 1.00 53.31 90 THR A N 1
ATOM 706 C CA . THR A 1 90 ? 19.204 -31.531 -5.200 1.00 53.31 90 THR A CA 1
ATOM 707 C C . THR A 1 90 ? 20.445 -32.073 -5.903 1.00 53.31 90 THR A C 1
ATOM 709 O O . THR A 1 90 ? 20.679 -33.281 -5.827 1.00 53.31 90 THR A O 1
ATOM 712 N N . GLU A 1 91 ? 21.192 -31.212 -6.598 1.00 46.22 91 GLU A N 1
ATOM 713 C CA . GLU A 1 91 ? 22.595 -31.502 -6.946 1.00 46.22 91 GLU A CA 1
ATOM 714 C C . GLU A 1 91 ? 23.456 -31.623 -5.682 1.00 46.22 91 GLU A C 1
ATOM 716 O O . GLU A 1 91 ? 23.211 -30.851 -4.721 1.00 46.22 91 GLU A O 1
#

Solvent-accessible surface area (backbone atoms only — not comparable to full-atom values): 6045 Å² total; per-residue (Å²): 122,94,88,53,95,83,64,82,80,81,55,58,73,47,73,69,47,90,53,86,82,74,52,74,55,57,52,90,97,49,94,54,72,59,54,68,69,60,53,52,51,49,54,52,49,50,51,53,50,54,53,49,50,30,50,76,71,59,72,60,64,76,92,70,51,71,70,58,51,54,52,51,59,76,46,50,84,40,78,89,62,51,81,59,91,82,68,76,88,77,130

Foldseek 3Di:
DPDDPPDPPPCPCVVPDPDPPPDFDDDPPDPDGDDPVNVVCVVVVVVVVVQVVCVVVVNNDDPDDPVRVVVCVVCCPPPVNPPPPPDDDDD